Protein AF-A0A510G749-F1 (afdb_monomer_lite)

Radius of gyration: 30.91 Å; chains: 1; bounding box: 63×23×83 Å

Sequence (105 aa):
MMAKFDRAKEPPKHTKDEIVLSAYNTIEQFNWSEAEYDNYIKAMLAAQTEELNQKSKYNEGKTDRKVEGIKIGKTRKNMLADNEPIEKIIKYAKLSKEEIEKLKE

pLDDT: mean 82.27, std 11.5, range [37.75, 95.0]

Foldseek 3Di:
DDDPPPPPLDDPPPDPDPVVVVVSVVVNQVPDDPVRVVVVVVVVVVVVVVVVVVVVVVVVVVVVVVVVVVVLLVVLLVCVVVVPDPVVSCVPSVDDPVVNVVSVD

Structure (mmCIF, N/CA/C/O backbone):
data_AF-A0A510G749-F1
#
_entry.id   AF-A0A510G749-F1
#
loop_
_atom_site.group_PDB
_atom_site.id
_atom_site.type_symbol
_atom_site.label_atom_id
_atom_site.label_alt_id
_atom_site.label_comp_id
_atom_site.label_asym_id
_atom_site.label_entity_id
_atom_site.label_seq_id
_atom_site.pdbx_PDB_ins_code
_atom_site.Cartn_x
_atom_site.Cartn_y
_atom_site.Cartn_z
_atom_site.occupancy
_atom_site.B_iso_or_equiv
_atom_site.auth_seq_id
_atom_site.auth_comp_id
_atom_site.auth_asym_id
_atom_site.auth_atom_id
_atom_site.pdbx_PDB_model_num
ATOM 1 N N . MET A 1 1 ? 29.358 -6.433 -47.489 1.00 37.75 1 MET A N 1
ATOM 2 C CA . MET A 1 1 ? 29.147 -5.292 -46.572 1.00 37.75 1 MET A CA 1
ATOM 3 C C . MET A 1 1 ? 27.821 -5.551 -45.870 1.00 37.75 1 MET A C 1
ATOM 5 O O . MET A 1 1 ? 26.805 -5.553 -46.549 1.00 37.75 1 MET A O 1
ATOM 9 N N . MET A 1 2 ? 27.826 -5.952 -44.592 1.00 40.59 2 MET A N 1
ATOM 10 C CA . MET A 1 2 ? 26.578 -6.285 -43.890 1.00 40.59 2 MET A CA 1
ATOM 11 C C . MET A 1 2 ? 25.730 -5.025 -43.715 1.00 40.59 2 MET A C 1
ATOM 13 O O . MET A 1 2 ? 26.245 -3.985 -43.302 1.00 40.59 2 MET A O 1
ATOM 17 N N . ALA A 1 3 ? 24.448 -5.130 -44.068 1.00 43.78 3 ALA A N 1
ATOM 18 C CA . ALA A 1 3 ? 23.464 -4.087 -43.846 1.00 43.78 3 ALA A CA 1
ATOM 19 C C . ALA A 1 3 ? 23.474 -3.693 -42.365 1.00 43.78 3 ALA A C 1
ATOM 21 O O . ALA A 1 3 ? 23.457 -4.553 -41.481 1.00 43.78 3 ALA A O 1
ATOM 22 N N . LYS A 1 4 ? 23.524 -2.387 -42.101 1.00 43.66 4 LYS A N 1
ATOM 23 C CA . LYS A 1 4 ? 23.261 -1.845 -40.773 1.00 43.66 4 LYS A CA 1
ATOM 24 C C . LYS A 1 4 ? 21.803 -2.181 -40.473 1.00 43.66 4 LYS A C 1
ATOM 26 O O . LYS A 1 4 ? 20.911 -1.520 -40.991 1.00 43.66 4 LYS A O 1
ATOM 31 N N . PHE A 1 5 ? 21.558 -3.250 -39.722 1.00 48.62 5 PHE A N 1
ATOM 32 C CA . PHE A 1 5 ? 20.262 -3.432 -39.091 1.00 48.62 5 PHE A CA 1
ATOM 33 C C . PHE A 1 5 ? 20.115 -2.255 -38.131 1.00 48.62 5 PHE A C 1
ATOM 35 O O . PHE A 1 5 ? 20.772 -2.223 -37.088 1.00 48.62 5 PHE A O 1
ATOM 42 N N . ASP A 1 6 ? 19.322 -1.256 -38.519 1.00 55.38 6 ASP A N 1
ATOM 43 C CA . ASP A 1 6 ? 18.773 -0.307 -37.561 1.00 55.38 6 ASP A CA 1
ATOM 44 C C . ASP A 1 6 ? 18.138 -1.154 -36.461 1.00 55.38 6 ASP A C 1
ATOM 46 O O . ASP A 1 6 ? 17.196 -1.910 -36.711 1.00 55.38 6 ASP A O 1
ATOM 50 N N . ARG A 1 7 ? 18.722 -1.122 -35.258 1.00 58.59 7 ARG A N 1
ATOM 51 C CA . ARG A 1 7 ? 18.140 -1.808 -34.107 1.00 58.59 7 ARG A CA 1
ATOM 52 C C . ARG A 1 7 ? 16.789 -1.147 -33.898 1.00 58.59 7 ARG A C 1
ATOM 54 O O . ARG A 1 7 ? 16.746 0.012 -33.488 1.00 58.59 7 ARG A O 1
ATOM 61 N N . ALA A 1 8 ? 15.711 -1.842 -34.252 1.00 59.47 8 ALA A N 1
ATOM 62 C CA . ALA A 1 8 ? 14.365 -1.364 -34.002 1.00 59.47 8 ALA A CA 1
ATOM 63 C C . ALA A 1 8 ? 14.268 -1.056 -32.504 1.00 59.47 8 ALA A C 1
ATOM 65 O O . ALA A 1 8 ? 14.346 -1.964 -31.680 1.00 59.47 8 ALA A O 1
ATOM 66 N N . LYS A 1 9 ? 14.201 0.236 -32.164 1.00 67.94 9 LYS A N 1
ATOM 67 C CA . LYS A 1 9 ? 14.141 0.703 -30.773 1.00 67.94 9 LYS A CA 1
ATOM 68 C C . LYS A 1 9 ? 12.787 0.411 -30.136 1.00 67.94 9 LYS A C 1
ATOM 70 O O . LYS A 1 9 ? 12.684 0.396 -28.921 1.00 67.94 9 LYS A O 1
ATOM 75 N N . GLU A 1 10 ? 11.778 0.157 -30.964 1.00 73.75 10 GLU A N 1
ATOM 76 C CA . GLU A 1 10 ? 10.409 -0.092 -30.544 1.00 73.75 10 GLU A CA 1
ATOM 77 C C . GLU A 1 10 ? 9.868 -1.364 -31.212 1.00 73.75 10 GLU A C 1
ATOM 79 O O . GLU A 1 10 ? 10.212 -1.652 -32.370 1.00 73.75 10 GLU A O 1
ATOM 84 N N . PRO A 1 11 ? 9.009 -2.126 -30.514 1.00 82.31 11 PRO A N 1
ATOM 85 C CA . PRO A 1 11 ? 8.291 -3.236 -31.118 1.00 82.31 11 PRO A CA 1
ATOM 86 C C . PRO A 1 11 ? 7.325 -2.738 -32.212 1.00 82.31 11 PRO A C 1
ATOM 88 O O . PRO A 1 11 ? 6.784 -1.634 -32.117 1.00 82.31 11 PRO A O 1
ATOM 91 N N . PRO A 1 12 ? 7.033 -3.546 -33.251 1.00 86.88 12 PRO A N 1
ATOM 92 C CA . PRO A 1 12 ? 6.005 -3.212 -34.235 1.00 86.88 12 PRO A CA 1
ATOM 93 C C . PRO A 1 12 ? 4.655 -2.907 -33.569 1.00 86.88 12 PRO A C 1
ATOM 95 O O . PRO A 1 12 ? 4.237 -3.630 -32.666 1.00 86.88 12 PRO A O 1
ATOM 98 N N . LYS A 1 13 ? 3.933 -1.892 -34.064 1.00 82.06 13 LYS A N 1
ATOM 99 C CA . LYS A 1 13 ? 2.716 -1.311 -33.447 1.00 82.06 13 LYS A CA 1
ATOM 100 C C . LYS A 1 13 ? 1.592 -2.293 -33.086 1.00 82.06 13 LYS A C 1
ATOM 102 O O . LYS A 1 13 ? 0.727 -1.962 -32.283 1.00 82.06 13 LYS A O 1
ATOM 107 N N . HIS A 1 14 ? 1.562 -3.471 -33.704 1.00 86.69 14 HIS A N 1
ATOM 108 C CA . HIS A 1 14 ? 0.526 -4.485 -33.485 1.00 86.69 14 HIS A CA 1
ATOM 109 C C . HIS A 1 14 ? 1.054 -5.751 -32.800 1.00 86.69 14 HIS A C 1
ATOM 111 O O . HIS A 1 14 ? 0.347 -6.757 -32.745 1.00 86.69 14 HIS A O 1
ATOM 117 N N . THR A 1 15 ? 2.278 -5.709 -32.273 1.00 84.69 15 THR A N 1
ATOM 118 C CA . THR A 1 15 ? 2.852 -6.802 -31.488 1.00 84.69 15 THR A CA 1
ATOM 119 C C . THR A 1 15 ? 2.094 -6.915 -30.175 1.00 84.69 15 THR A C 1
ATOM 121 O O . THR A 1 15 ? 2.079 -5.982 -29.378 1.00 84.69 15 THR A O 1
ATOM 124 N N . LYS A 1 16 ? 1.444 -8.058 -29.970 1.00 88.38 16 LYS A N 1
ATOM 125 C CA . LYS A 1 16 ? 0.734 -8.391 -28.727 1.00 88.38 16 LYS A CA 1
ATOM 126 C C . LYS A 1 16 ? 1.375 -9.553 -27.976 1.00 88.38 16 LYS A C 1
ATOM 128 O O . LYS A 1 16 ? 0.932 -9.879 -26.885 1.00 88.38 16 LYS A O 1
ATOM 133 N N . ASP A 1 17 ? 2.366 -10.197 -28.587 1.00 92.38 17 ASP A N 1
ATOM 134 C CA . ASP A 1 17 ? 3.055 -11.333 -27.993 1.00 92.38 17 ASP A CA 1
ATOM 135 C C . ASP A 1 17 ? 3.882 -10.861 -26.790 1.00 92.38 17 ASP A C 1
ATOM 137 O O . ASP A 1 17 ? 4.786 -10.034 -26.927 1.00 92.38 17 ASP A O 1
ATOM 141 N N . GLU A 1 18 ? 3.536 -11.364 -25.606 1.00 91.69 18 GLU A N 1
ATOM 142 C CA . GLU A 1 18 ? 4.144 -10.965 -24.335 1.00 91.69 18 GLU A CA 1
ATOM 143 C C . GLU A 1 18 ? 5.633 -11.318 -24.261 1.00 91.69 18 GLU A C 1
ATOM 145 O O . GLU A 1 18 ? 6.419 -10.551 -23.704 1.00 91.69 18 GLU A O 1
ATOM 150 N N . ILE A 1 19 ? 6.043 -12.440 -24.863 1.00 90.75 19 ILE A N 1
ATOM 151 C CA . ILE A 1 19 ? 7.446 -12.869 -24.892 1.00 90.75 19 ILE A CA 1
ATOM 152 C C . ILE A 1 19 ? 8.243 -11.893 -25.752 1.00 90.75 19 ILE A C 1
ATOM 154 O O . ILE A 1 19 ? 9.320 -11.442 -25.355 1.00 90.75 19 ILE A O 1
ATOM 158 N N . VAL A 1 20 ? 7.692 -11.521 -26.911 1.00 87.31 20 VAL A N 1
ATOM 159 C CA . VAL A 1 20 ? 8.315 -10.536 -27.799 1.00 87.31 20 VAL A CA 1
ATOM 160 C C . VAL A 1 20 ? 8.425 -9.183 -27.096 1.00 87.31 20 VAL A C 1
ATOM 162 O O . VAL A 1 20 ? 9.509 -8.606 -27.076 1.00 87.31 20 VAL A O 1
ATOM 165 N N . LEU A 1 21 ? 7.358 -8.692 -26.460 1.00 89.19 21 LEU A N 1
ATOM 166 C CA . LEU A 1 21 ? 7.384 -7.420 -25.726 1.00 89.19 21 LEU A CA 1
ATOM 167 C C . LEU A 1 21 ? 8.392 -7.434 -24.567 1.00 89.19 21 LEU A C 1
ATOM 169 O O . LEU A 1 21 ? 9.145 -6.476 -24.397 1.00 89.19 21 LEU A O 1
ATOM 173 N N . SER A 1 22 ? 8.470 -8.535 -23.816 1.00 87.81 22 SER A N 1
ATOM 174 C CA . SER A 1 22 ? 9.473 -8.703 -22.762 1.00 87.81 22 SER A CA 1
ATOM 175 C C . SER A 1 22 ? 10.895 -8.621 -23.314 1.00 87.81 22 SER A C 1
ATOM 177 O O . SER A 1 22 ? 11.748 -7.986 -22.698 1.00 87.81 22 SER A O 1
ATOM 179 N N . ALA A 1 23 ? 11.164 -9.232 -24.471 1.00 87.56 23 ALA A N 1
ATOM 180 C CA . ALA A 1 23 ? 12.483 -9.180 -25.095 1.00 87.56 23 ALA A CA 1
ATOM 181 C C . ALA A 1 23 ? 12.874 -7.746 -25.497 1.00 87.56 23 ALA A C 1
ATOM 183 O O . ALA A 1 23 ? 14.015 -7.342 -25.269 1.00 87.56 23 ALA A O 1
ATOM 184 N N . TYR A 1 24 ? 11.932 -6.955 -26.026 1.00 86.69 24 TYR A N 1
ATOM 185 C CA . TYR A 1 24 ? 12.157 -5.530 -26.302 1.00 86.69 24 TYR A CA 1
ATOM 186 C C . TYR A 1 24 ? 12.472 -4.742 -25.026 1.00 86.69 24 TYR A C 1
ATOM 188 O O . TYR A 1 24 ? 13.461 -4.014 -25.012 1.00 86.69 24 TYR A O 1
ATOM 196 N N . ASN A 1 25 ? 11.717 -4.952 -23.944 1.00 85.25 25 ASN A N 1
ATOM 197 C CA . ASN A 1 25 ? 11.967 -4.284 -22.662 1.00 85.25 25 ASN A CA 1
ATOM 198 C C . ASN A 1 25 ? 13.359 -4.616 -22.102 1.00 85.25 25 ASN A C 1
ATOM 200 O O . ASN A 1 25 ? 14.056 -3.737 -21.604 1.00 85.25 25 ASN A O 1
ATOM 204 N N . THR A 1 26 ? 13.799 -5.875 -22.195 1.00 86.00 26 THR A N 1
ATOM 205 C CA . THR A 1 26 ? 15.145 -6.269 -21.748 1.00 86.00 26 THR A CA 1
ATOM 206 C C . THR A 1 26 ? 16.239 -5.604 -22.583 1.00 86.00 26 THR A C 1
ATOM 208 O O . THR A 1 26 ? 17.236 -5.136 -22.034 1.00 86.00 26 THR A O 1
ATOM 211 N N . ILE A 1 27 ? 16.063 -5.534 -23.906 1.00 86.06 27 ILE A N 1
ATOM 212 C CA . ILE A 1 27 ? 17.013 -4.850 -24.794 1.00 86.06 27 ILE A CA 1
ATOM 213 C C . ILE A 1 27 ? 17.048 -3.349 -24.492 1.00 86.06 27 ILE A C 1
ATOM 215 O O . ILE A 1 27 ? 18.122 -2.752 -24.490 1.00 86.06 27 ILE A O 1
ATOM 219 N N . GLU A 1 28 ? 15.894 -2.739 -24.237 1.00 83.94 28 GLU A N 1
ATOM 220 C CA . GLU A 1 28 ? 15.783 -1.331 -23.864 1.00 83.94 28 GLU A CA 1
ATOM 221 C C . GLU A 1 28 ? 16.532 -1.041 -22.561 1.00 83.94 28 GLU A C 1
ATOM 223 O O . GLU A 1 28 ? 17.387 -0.158 -22.544 1.00 83.94 28 GLU A O 1
ATOM 228 N N . GLN A 1 29 ? 16.304 -1.847 -21.520 1.00 83.00 29 GLN A N 1
ATOM 229 C CA . GLN A 1 29 ? 17.008 -1.738 -20.238 1.00 83.00 29 GLN A CA 1
ATOM 230 C C . GLN A 1 29 ? 18.525 -1.862 -20.387 1.00 83.00 29 GLN A C 1
ATOM 232 O O . GLN A 1 29 ? 19.272 -1.138 -19.736 1.00 83.00 29 GLN A O 1
ATOM 237 N N . PHE A 1 30 ? 18.998 -2.745 -21.271 1.00 84.12 30 PHE A N 1
ATOM 238 C CA . PHE A 1 30 ? 20.429 -2.896 -21.541 1.00 84.12 30 PHE A CA 1
ATOM 239 C C . PHE A 1 30 ? 21.049 -1.662 -22.219 1.00 84.12 30 PHE A C 1
ATOM 241 O O . PHE A 1 30 ? 22.258 -1.457 -22.147 1.00 84.12 30 PHE A O 1
ATOM 248 N N . ASN A 1 31 ? 20.237 -0.843 -22.893 1.00 85.44 31 ASN A N 1
ATOM 249 C CA . ASN A 1 31 ? 20.693 0.380 -23.549 1.00 85.44 31 ASN A CA 1
ATOM 250 C C . ASN A 1 31 ? 20.619 1.618 -22.641 1.00 85.44 31 ASN A C 1
ATOM 252 O O . ASN A 1 31 ? 21.032 2.691 -23.083 1.00 85.44 31 ASN A O 1
ATOM 256 N N . TRP A 1 32 ? 20.096 1.500 -21.418 1.00 85.94 32 TRP A N 1
ATOM 257 C CA . TRP A 1 32 ? 20.046 2.615 -20.478 1.00 85.94 32 TRP A CA 1
ATOM 258 C C . TRP A 1 32 ? 21.443 3.022 -20.020 1.00 85.94 32 TRP A C 1
ATOM 260 O O . TRP A 1 32 ? 22.320 2.197 -19.760 1.00 85.94 32 TRP A O 1
ATOM 270 N N . SER A 1 33 ? 21.630 4.328 -19.875 1.00 89.50 33 SER A N 1
ATOM 271 C CA . SER A 1 33 ? 22.733 4.869 -19.095 1.00 89.50 33 SER A CA 1
ATOM 272 C C . SER A 1 33 ? 22.552 4.549 -17.608 1.00 89.50 33 SER A C 1
ATOM 274 O O . SER A 1 33 ? 21.441 4.324 -17.126 1.00 89.50 33 SER A O 1
ATOM 276 N N . GLU A 1 34 ? 23.649 4.590 -16.854 1.00 90.00 34 GLU A N 1
ATOM 277 C CA . GLU A 1 34 ? 23.626 4.411 -15.396 1.00 90.00 34 GLU A CA 1
ATOM 278 C C . GLU A 1 34 ? 22.640 5.379 -14.719 1.00 90.00 34 GLU A C 1
ATOM 280 O O . GLU A 1 34 ? 21.864 4.980 -13.858 1.00 90.00 34 GLU A O 1
ATOM 285 N N . ALA A 1 35 ? 22.576 6.628 -15.191 1.00 92.56 35 ALA A N 1
ATOM 286 C CA . ALA A 1 35 ? 21.643 7.627 -14.677 1.00 92.56 35 ALA A CA 1
ATOM 287 C C . ALA A 1 35 ? 20.168 7.288 -14.971 1.00 92.56 35 ALA A C 1
ATOM 289 O O . ALA A 1 35 ? 19.301 7.527 -14.129 1.00 92.56 35 ALA A O 1
ATOM 290 N N . GLU A 1 36 ? 19.861 6.747 -16.152 1.00 88.25 36 GLU A N 1
ATOM 291 C CA . GLU A 1 36 ? 18.501 6.320 -16.514 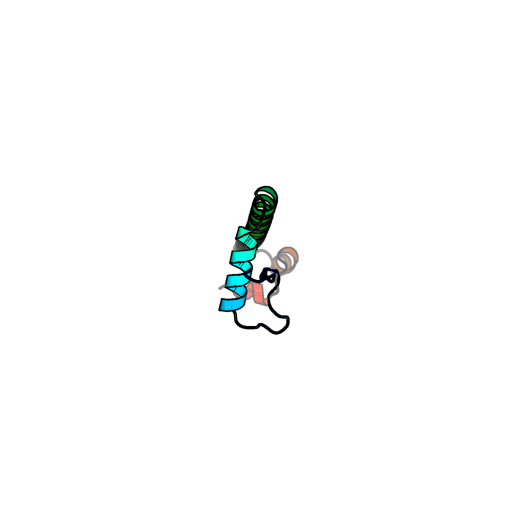1.00 88.25 36 GLU A CA 1
ATOM 292 C C . GLU A 1 36 ? 18.069 5.103 -15.695 1.00 88.25 36 GLU A C 1
ATOM 294 O O . GLU A 1 36 ? 16.957 5.087 -15.160 1.00 88.25 36 GLU A O 1
ATOM 299 N N . TYR A 1 37 ? 18.969 4.134 -15.519 1.00 90.25 37 TYR A N 1
ATOM 300 C CA . TYR A 1 37 ? 18.734 2.976 -14.663 1.00 90.25 37 TYR A CA 1
ATOM 301 C C . TYR A 1 37 ? 18.505 3.392 -13.202 1.00 90.25 37 TYR A C 1
ATOM 303 O O . TYR A 1 37 ? 17.511 2.994 -12.595 1.00 90.25 37 TYR A O 1
ATOM 311 N N . ASP A 1 38 ? 19.347 4.269 -12.654 1.00 93.62 38 ASP A N 1
ATOM 312 C CA . ASP A 1 38 ? 19.186 4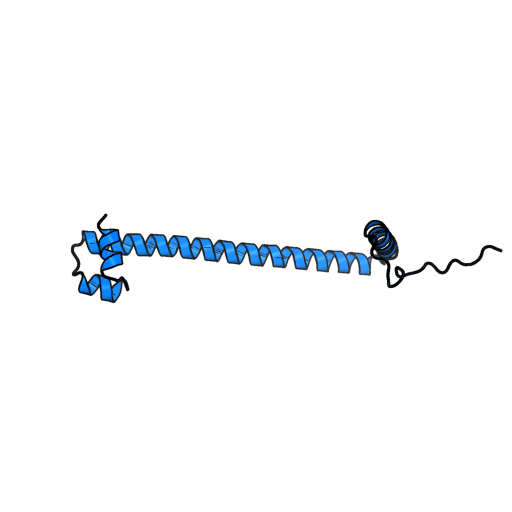.795 -11.296 1.00 93.62 38 ASP A CA 1
ATOM 313 C C . ASP A 1 38 ? 17.852 5.520 -11.104 1.00 93.62 38 ASP A C 1
ATOM 3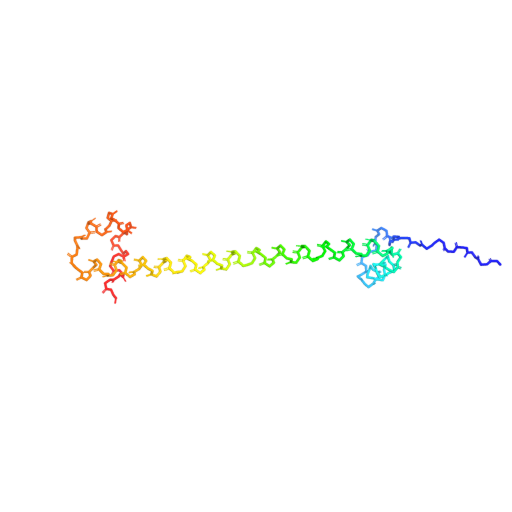15 O O . ASP A 1 38 ? 17.191 5.366 -10.073 1.00 93.62 38 ASP A O 1
ATOM 319 N N . ASN A 1 39 ? 17.433 6.316 -12.089 1.00 93.94 39 ASN A N 1
ATOM 320 C CA . ASN A 1 39 ? 16.147 7.004 -12.049 1.00 93.94 39 ASN A CA 1
ATOM 321 C C . ASN A 1 39 ? 14.975 6.017 -12.077 1.00 93.94 39 ASN A C 1
ATOM 323 O O . ASN A 1 39 ? 14.022 6.191 -11.314 1.00 93.94 39 ASN A O 1
ATOM 327 N N . TYR A 1 40 ? 15.057 4.964 -12.894 1.00 91.44 40 TYR A N 1
ATOM 328 C CA . TYR A 1 40 ? 14.063 3.893 -12.915 1.00 91.44 40 TYR A CA 1
ATOM 329 C C . TYR A 1 40 ? 13.958 3.190 -11.556 1.00 91.44 40 TYR A C 1
ATOM 331 O O . TYR A 1 40 ? 12.859 3.047 -11.018 1.00 91.44 40 TYR A O 1
ATOM 339 N N . ILE A 1 41 ? 15.092 2.820 -10.953 1.00 93.19 41 ILE A N 1
ATOM 340 C CA . ILE A 1 41 ? 15.118 2.174 -9.635 1.00 93.19 41 ILE A CA 1
ATOM 341 C C . ILE A 1 41 ? 14.548 3.100 -8.557 1.00 93.19 41 ILE A C 1
ATOM 343 O O . ILE A 1 41 ? 13.721 2.668 -7.753 1.00 93.19 41 ILE A O 1
ATOM 347 N N . LYS A 1 42 ? 14.912 4.388 -8.557 1.00 95.00 42 LYS A N 1
ATOM 348 C CA . LYS A 1 42 ? 14.344 5.381 -7.629 1.00 95.00 42 LYS A CA 1
ATOM 349 C C . LYS A 1 42 ? 12.829 5.498 -7.775 1.00 95.00 42 LYS A C 1
ATOM 351 O O . LYS A 1 42 ? 12.126 5.502 -6.766 1.00 95.00 42 LYS A O 1
ATOM 356 N N . ALA A 1 43 ? 12.321 5.565 -9.005 1.00 93.44 43 ALA A N 1
ATOM 357 C CA . ALA A 1 43 ? 10.887 5.634 -9.268 1.00 93.44 43 ALA A CA 1
ATOM 358 C C . ALA A 1 43 ? 10.160 4.361 -8.803 1.00 93.44 43 ALA A C 1
ATOM 360 O O . ALA A 1 43 ? 9.122 4.450 -8.146 1.00 93.44 43 ALA A O 1
ATOM 361 N N . MET A 1 44 ? 10.732 3.184 -9.073 1.00 93.06 44 MET A N 1
ATOM 362 C CA . MET A 1 44 ? 10.193 1.904 -8.613 1.00 93.06 44 MET A CA 1
ATOM 363 C C . MET A 1 44 ? 10.129 1.836 -7.082 1.00 93.06 44 MET A C 1
ATOM 365 O O . MET A 1 44 ? 9.092 1.476 -6.525 1.00 93.06 44 MET A O 1
ATOM 369 N N . LEU A 1 45 ? 11.213 2.207 -6.395 1.00 94.12 45 LEU A N 1
ATOM 370 C CA . LEU A 1 45 ? 11.269 2.214 -4.932 1.00 94.12 45 LEU A CA 1
ATOM 371 C C . LEU A 1 45 ? 10.277 3.213 -4.329 1.00 94.12 45 LEU A C 1
ATOM 373 O O . LEU A 1 45 ? 9.613 2.894 -3.342 1.00 94.12 45 LEU A O 1
ATOM 377 N N . ALA A 1 46 ? 10.132 4.397 -4.927 1.00 93.81 46 ALA A N 1
ATOM 378 C CA . ALA A 1 46 ? 9.141 5.381 -4.503 1.00 93.81 46 ALA A CA 1
ATOM 379 C C . ALA A 1 46 ? 7.706 4.841 -4.638 1.00 93.81 46 ALA A C 1
ATOM 381 O O . ALA A 1 46 ? 6.922 4.965 -3.699 1.00 93.81 46 ALA A O 1
ATOM 382 N N . ALA A 1 47 ? 7.381 4.184 -5.757 1.00 92.44 47 ALA A N 1
ATOM 383 C CA . ALA A 1 47 ? 6.067 3.579 -5.974 1.00 92.44 47 ALA A CA 1
ATOM 384 C C . ALA A 1 47 ? 5.762 2.467 -4.953 1.00 92.44 47 ALA A C 1
ATOM 386 O O . ALA A 1 47 ? 4.690 2.465 -4.349 1.00 92.44 47 ALA A O 1
ATOM 387 N N . GLN A 1 48 ? 6.721 1.571 -4.698 1.00 92.44 48 GLN A N 1
ATOM 388 C CA . GLN A 1 48 ? 6.571 0.515 -3.687 1.00 92.44 48 GLN A CA 1
ATOM 389 C C . GLN A 1 48 ? 6.419 1.089 -2.273 1.00 92.44 48 GLN A C 1
ATOM 391 O O . GLN A 1 48 ? 5.621 0.600 -1.475 1.00 92.44 48 GLN A O 1
ATOM 396 N N . THR A 1 49 ? 7.164 2.149 -1.957 1.00 93.44 49 THR A N 1
ATOM 397 C CA . THR A 1 49 ? 7.086 2.820 -0.652 1.00 93.44 49 THR A CA 1
ATOM 398 C C . THR A 1 49 ? 5.714 3.459 -0.447 1.00 93.44 49 THR A C 1
ATOM 400 O O . THR A 1 49 ? 5.129 3.336 0.628 1.00 93.44 49 THR A O 1
ATOM 403 N N . GLU A 1 50 ? 5.171 4.108 -1.478 1.00 91.56 50 GLU A N 1
ATOM 404 C CA . GLU A 1 50 ? 3.833 4.696 -1.437 1.00 91.56 50 GLU A CA 1
ATOM 405 C C . GLU A 1 50 ? 2.749 3.621 -1.252 1.00 91.56 50 GLU A C 1
ATOM 407 O O . GLU A 1 50 ? 1.875 3.776 -0.398 1.00 91.56 50 GLU A O 1
ATOM 412 N N . GLU A 1 51 ? 2.843 2.490 -1.959 1.00 90.44 51 GLU A N 1
ATOM 413 C CA . GLU A 1 51 ? 1.923 1.358 -1.783 1.00 90.44 51 GLU A CA 1
ATOM 414 C C . GLU A 1 51 ? 1.951 0.818 -0.343 1.00 90.44 51 GLU A C 1
ATOM 416 O O . GLU A 1 51 ? 0.904 0.622 0.288 1.00 90.44 51 GLU A O 1
ATOM 421 N N . LEU A 1 52 ? 3.150 0.623 0.217 1.00 89.62 52 LEU A N 1
ATOM 422 C CA . LEU A 1 52 ? 3.318 0.168 1.598 1.00 89.62 52 LEU A CA 1
ATOM 423 C C . LEU A 1 52 ? 2.743 1.172 2.603 1.00 89.62 52 LEU A C 1
ATOM 425 O O . LEU A 1 52 ? 2.040 0.770 3.533 1.00 89.62 52 LEU A O 1
ATOM 429 N N . ASN A 1 53 ? 2.976 2.469 2.397 1.00 91.19 53 ASN A N 1
ATOM 430 C CA . ASN A 1 53 ? 2.435 3.527 3.249 1.00 91.19 53 ASN A CA 1
ATOM 431 C C . ASN A 1 53 ? 0.904 3.562 3.216 1.00 91.19 53 ASN A C 1
ATOM 433 O O . ASN A 1 53 ? 0.266 3.664 4.266 1.00 91.19 53 ASN A O 1
ATOM 437 N N . GLN A 1 54 ? 0.297 3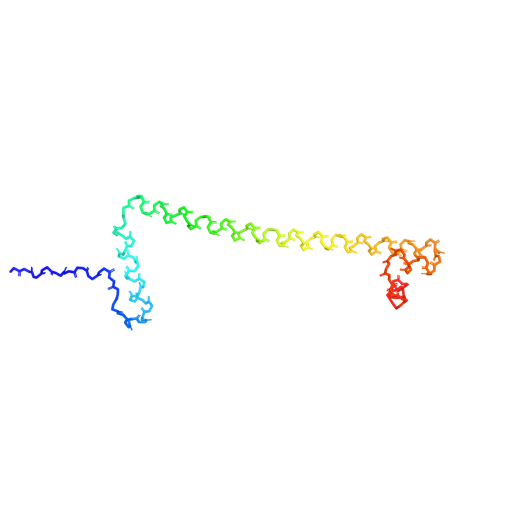.449 2.034 1.00 88.56 54 GLN A N 1
ATOM 438 C CA . GLN A 1 54 ? -1.159 3.389 1.894 1.00 88.56 54 GLN A CA 1
ATOM 439 C C . GLN A 1 54 ? -1.735 2.166 2.611 1.00 88.56 54 GLN A C 1
ATOM 441 O O . GLN A 1 54 ? -2.711 2.279 3.360 1.00 88.56 54 GLN A O 1
ATOM 446 N N . LYS A 1 55 ? -1.095 1.005 2.447 1.00 90.44 55 LYS A N 1
ATOM 447 C CA . LYS A 1 55 ? -1.495 -0.233 3.120 1.00 90.44 55 LYS A CA 1
ATOM 448 C C . LYS A 1 55 ? -1.366 -0.129 4.641 1.00 90.44 55 LYS A C 1
ATOM 450 O O . LYS A 1 55 ? -2.268 -0.587 5.344 1.00 90.44 55 LYS A O 1
ATOM 455 N N . SER A 1 56 ? -0.297 0.490 5.153 1.00 87.44 56 SER A N 1
ATOM 456 C CA . SER A 1 56 ? -0.121 0.725 6.596 1.00 87.44 56 SER A CA 1
ATOM 457 C C . SER A 1 56 ? -1.229 1.616 7.145 1.00 87.44 56 SER A C 1
ATOM 459 O O . SER A 1 56 ? -1.947 1.197 8.048 1.00 87.44 56 SER A O 1
ATOM 461 N N . LYS A 1 57 ? -1.465 2.781 6.526 1.00 88.94 57 LYS A N 1
ATOM 462 C CA . LYS A 1 57 ? -2.513 3.729 6.944 1.00 88.94 57 LYS A CA 1
ATOM 463 C C . LYS A 1 57 ? -3.906 3.100 6.951 1.00 88.94 57 LYS A C 1
ATOM 465 O O . LYS A 1 57 ? -4.691 3.331 7.868 1.00 88.94 57 LYS A O 1
ATOM 470 N N . TYR A 1 58 ? -4.225 2.286 5.943 1.00 89.50 58 TYR A N 1
ATOM 471 C CA . TYR A 1 58 ? -5.494 1.560 5.902 1.00 89.50 58 TYR A CA 1
ATOM 472 C C . TYR A 1 58 ? -5.624 0.564 7.063 1.00 89.50 58 TYR A C 1
ATOM 474 O O . TYR A 1 58 ? -6.673 0.488 7.709 1.00 89.50 58 TYR A O 1
ATOM 482 N N . ASN A 1 59 ? -4.561 -0.194 7.340 1.00 86.50 59 ASN A N 1
ATOM 483 C CA . ASN A 1 59 ? -4.552 -1.163 8.430 1.00 86.50 59 ASN A CA 1
ATOM 484 C C . ASN A 1 59 ? -4.644 -0.482 9.799 1.00 86.50 59 ASN A C 1
ATOM 486 O O . ASN A 1 59 ? -5.456 -0.918 10.611 1.00 86.50 59 ASN A O 1
ATOM 490 N N . GLU A 1 60 ? -3.893 0.598 10.017 1.00 85.81 60 GLU A N 1
ATOM 491 C CA . GLU A 1 60 ? -3.955 1.434 11.222 1.00 85.81 60 GLU A CA 1
ATOM 492 C C . GLU A 1 60 ? -5.373 1.973 11.444 1.00 85.81 60 GLU A C 1
ATOM 494 O O . GLU A 1 60 ? -5.976 1.734 12.490 1.00 85.81 60 GLU A O 1
ATOM 499 N N . GLY A 1 61 ? -5.989 2.570 10.419 1.00 84.19 61 GLY A N 1
ATOM 500 C CA . GLY A 1 61 ? -7.370 3.050 10.515 1.00 84.19 61 GLY A CA 1
ATOM 501 C C . GLY A 1 61 ? -8.386 1.933 10.798 1.00 84.19 61 GLY A C 1
ATOM 502 O O . GLY A 1 61 ? -9.369 2.135 11.517 1.00 84.19 61 GLY A O 1
ATOM 503 N N . LYS A 1 62 ? -8.158 0.720 10.276 1.00 87.62 62 LYS A N 1
ATOM 504 C CA . LYS A 1 62 ? -8.995 -0.455 10.565 1.00 87.62 62 LYS A CA 1
ATOM 505 C C . LYS A 1 62 ? -8.821 -0.931 12.008 1.00 87.62 62 LYS A C 1
ATOM 507 O O . LYS A 1 62 ? -9.812 -1.309 12.641 1.00 87.62 62 LYS A O 1
ATOM 512 N N . THR A 1 63 ? -7.595 -0.933 12.529 1.00 79.56 63 THR A N 1
ATOM 513 C CA . THR A 1 63 ? -7.324 -1.288 13.926 1.00 79.56 63 THR A CA 1
ATOM 514 C C . THR A 1 63 ? -7.893 -0.254 14.882 1.00 79.56 63 THR A C 1
ATOM 516 O O . THR A 1 63 ? -8.579 -0.648 15.824 1.00 79.56 63 THR A O 1
ATOM 519 N N . ASP A 1 64 ? -7.728 1.035 14.598 1.00 81.00 64 ASP A N 1
ATOM 520 C CA . ASP A 1 64 ? -8.245 2.121 15.431 1.00 81.00 64 ASP A CA 1
ATOM 521 C C . ASP A 1 64 ? -9.765 2.065 15.511 1.00 81.00 64 ASP A C 1
ATOM 523 O O . ASP A 1 64 ? -10.324 2.015 16.607 1.00 81.00 64 ASP A O 1
ATOM 527 N N . ARG A 1 65 ? -10.448 1.905 14.370 1.00 76.25 65 ARG A N 1
ATOM 528 C CA . ARG A 1 65 ? -11.907 1.723 14.345 1.00 76.25 65 ARG A CA 1
ATOM 529 C C . ARG A 1 65 ? -12.354 0.509 15.162 1.00 76.25 65 ARG A C 1
ATOM 531 O O . ARG A 1 65 ? -13.385 0.557 15.832 1.00 76.25 65 ARG A O 1
ATOM 538 N N . LYS A 1 66 ? -11.602 -0.596 15.119 1.00 81.69 66 LYS A N 1
ATOM 539 C CA . LYS A 1 66 ? -11.911 -1.797 15.909 1.00 81.69 66 LYS A CA 1
ATOM 540 C C . LYS A 1 66 ? -11.720 -1.539 17.405 1.00 81.69 66 LYS A C 1
ATOM 542 O O . LYS A 1 66 ? -12.569 -1.941 18.198 1.00 81.69 66 LYS A O 1
ATOM 547 N N . VAL A 1 67 ? -10.638 -0.868 17.793 1.00 80.19 67 VAL A N 1
ATOM 548 C CA . VAL A 1 67 ? -10.349 -0.513 19.189 1.00 80.19 67 VAL A CA 1
ATOM 549 C C . VAL A 1 67 ? -11.401 0.454 19.729 1.00 80.19 67 VAL A C 1
ATOM 551 O O . VAL A 1 67 ? -11.937 0.217 20.812 1.00 80.19 67 VAL A O 1
ATOM 554 N N . GLU A 1 68 ? -11.746 1.499 18.978 1.00 76.44 68 GLU A N 1
ATOM 555 C CA . GLU A 1 68 ? -12.822 2.428 19.328 1.00 76.44 68 GLU A CA 1
ATOM 556 C C . GLU A 1 68 ? -14.164 1.710 19.454 1.00 76.44 68 GLU A C 1
ATOM 558 O O . GLU A 1 68 ? -14.846 1.875 20.463 1.00 76.44 68 GLU A O 1
ATOM 563 N N . GLY A 1 69 ? -14.510 0.838 18.502 1.00 75.50 69 GLY A N 1
ATOM 564 C CA . GLY A 1 69 ? -15.727 0.029 18.567 1.00 75.50 69 GLY A CA 1
ATOM 565 C C . GLY A 1 69 ? -15.801 -0.835 19.831 1.00 75.50 69 GLY A C 1
ATOM 566 O O . GLY A 1 69 ? -16.837 -0.874 20.494 1.00 75.50 69 GLY A O 1
ATOM 567 N N . ILE A 1 70 ? -14.690 -1.471 20.223 1.00 78.25 70 ILE A N 1
ATOM 568 C CA . ILE A 1 70 ? -14.605 -2.257 21.466 1.00 78.25 70 ILE A CA 1
ATOM 569 C C . ILE A 1 70 ? -14.754 -1.358 22.702 1.00 78.25 70 ILE A C 1
ATOM 571 O O . ILE A 1 70 ? -15.475 -1.726 23.632 1.00 78.25 70 ILE A O 1
ATOM 575 N N . LYS A 1 71 ? -14.095 -0.191 22.736 1.00 78.19 71 LYS A N 1
ATOM 576 C CA . LYS A 1 71 ? -14.202 0.765 23.853 1.00 78.19 71 LYS A CA 1
ATOM 577 C C . LYS A 1 71 ? -15.637 1.264 24.010 1.00 78.19 71 LYS A C 1
ATOM 579 O O . LYS A 1 71 ? -16.188 1.165 25.101 1.00 78.19 71 LYS A O 1
ATOM 584 N N . ILE A 1 72 ? -16.258 1.708 22.919 1.00 79.56 72 ILE A N 1
ATOM 585 C CA . ILE A 1 72 ? -17.650 2.170 22.891 1.00 79.56 72 ILE A CA 1
ATOM 586 C C . ILE A 1 72 ? -18.594 1.054 23.356 1.00 79.56 72 ILE A C 1
ATOM 588 O O . ILE A 1 72 ? -19.475 1.297 24.181 1.00 79.56 72 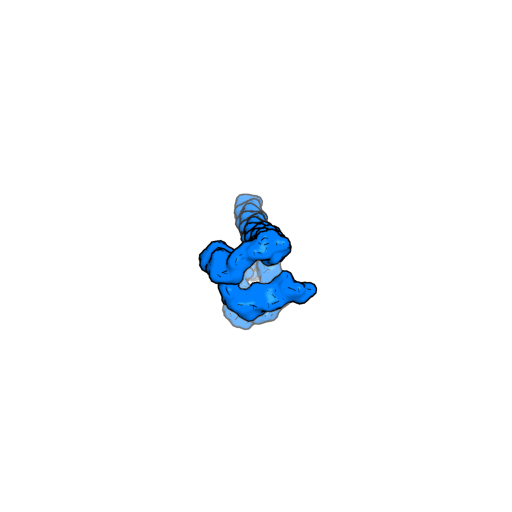ILE A O 1
ATOM 592 N N . GLY A 1 73 ? -18.389 -0.181 22.885 1.00 77.94 73 GLY A N 1
ATOM 593 C CA . GLY A 1 73 ? -19.159 -1.345 23.327 1.00 77.94 73 GLY A CA 1
ATOM 594 C C . GLY A 1 73 ? -19.047 -1.599 24.833 1.00 77.94 73 GLY A C 1
ATOM 595 O O . GLY A 1 73 ? -20.065 -1.791 25.495 1.00 77.94 73 GLY A O 1
ATOM 596 N N . LYS A 1 74 ? -17.833 -1.534 25.399 1.00 81.25 74 LYS A N 1
ATOM 597 C CA . LYS A 1 74 ? -17.614 -1.671 26.850 1.00 81.25 74 LYS A CA 1
ATOM 598 C C . LYS A 1 74 ? -18.288 -0.553 27.644 1.00 81.25 74 LYS A C 1
ATOM 600 O O . LYS A 1 74 ? -18.976 -0.845 28.613 1.00 81.25 74 LYS A O 1
ATOM 605 N N . THR A 1 75 ? -18.153 0.705 27.220 1.00 82.00 75 THR A N 1
ATOM 606 C CA . THR A 1 75 ? -18.818 1.840 27.880 1.00 82.00 75 THR A CA 1
ATOM 607 C C . THR A 1 75 ? -20.335 1.660 27.903 1.00 82.00 75 THR A C 1
ATOM 609 O O . THR A 1 75 ? -20.953 1.838 28.946 1.00 82.00 75 THR A O 1
ATOM 612 N N . ARG A 1 76 ? -20.934 1.236 26.783 1.00 81.81 76 ARG A N 1
ATOM 613 C CA . ARG A 1 76 ? -22.378 0.969 26.690 1.00 81.81 76 ARG A CA 1
ATOM 614 C C . ARG A 1 76 ? -22.829 -0.146 27.639 1.00 81.81 76 ARG A C 1
ATOM 616 O O . ARG A 1 76 ? -23.844 0.016 28.310 1.00 81.81 76 ARG A O 1
ATOM 623 N N . LYS A 1 77 ? -22.065 -1.242 27.733 1.00 83.31 77 LYS A N 1
ATOM 624 C CA . LYS A 1 77 ? -22.338 -2.332 28.688 1.00 83.31 77 LYS A CA 1
ATOM 625 C C . LYS A 1 77 ? -22.234 -1.870 30.142 1.00 83.31 77 LYS A C 1
ATOM 627 O O . LYS A 1 77 ? -23.076 -2.246 30.947 1.00 83.31 77 LYS A O 1
ATOM 632 N N . ASN A 1 78 ? -21.263 -1.018 30.467 1.00 85.00 78 ASN A N 1
ATOM 633 C CA . ASN A 1 78 ? -21.126 -0.475 31.819 1.00 85.00 78 ASN A CA 1
ATOM 634 C C . ASN A 1 78 ? -22.316 0.420 32.194 1.00 85.00 78 ASN A C 1
ATOM 636 O O . ASN A 1 78 ? -22.885 0.235 33.258 1.00 85.00 78 ASN A O 1
ATOM 640 N N . MET A 1 79 ? -22.770 1.302 31.294 1.00 84.44 79 MET A N 1
ATOM 641 C CA . MET A 1 79 ? -23.961 2.130 31.547 1.00 84.44 79 MET A CA 1
ATOM 642 C C . MET A 1 79 ? -25.222 1.286 31.806 1.00 84.44 79 MET A C 1
ATOM 644 O O . MET A 1 79 ? -26.069 1.674 32.605 1.00 84.44 79 MET A O 1
ATOM 648 N N . LEU A 1 80 ? -25.345 0.130 31.143 1.00 84.81 80 LEU A N 1
ATOM 649 C CA . LEU A 1 80 ? -26.415 -0.834 31.411 1.00 84.81 80 LEU A CA 1
ATOM 650 C C . LEU A 1 80 ? -26.263 -1.501 32.784 1.00 84.81 80 LEU A C 1
ATOM 652 O O . LEU A 1 80 ? -27.250 -1.623 33.503 1.00 84.81 80 LEU A O 1
ATOM 656 N N . ALA A 1 81 ? -25.045 -1.907 33.152 1.00 86.12 81 ALA A N 1
ATOM 657 C CA . ALA A 1 81 ? -24.758 -2.507 34.456 1.00 86.12 81 ALA A CA 1
ATOM 658 C C . ALA A 1 81 ? -25.004 -1.527 35.619 1.00 86.12 81 ALA A C 1
ATOM 660 O O . ALA A 1 81 ? -25.497 -1.930 36.671 1.00 86.12 81 ALA A O 1
ATOM 661 N N . ASP A 1 82 ? -24.746 -0.238 35.395 1.00 87.69 82 ASP A N 1
ATOM 662 C CA . ASP A 1 82 ? -24.973 0.845 36.356 1.00 87.69 82 ASP A CA 1
ATOM 663 C C . ASP A 1 82 ? -26.462 1.240 36.482 1.00 87.69 82 ASP A C 1
ATOM 665 O O . ASP A 1 82 ? -26.798 2.168 37.216 1.00 87.69 82 ASP A O 1
ATOM 669 N N . ASN A 1 83 ? -27.371 0.537 35.790 1.00 85.00 83 ASN A N 1
ATOM 670 C CA . ASN A 1 83 ? -28.811 0.822 35.737 1.00 85.00 83 ASN A CA 1
ATOM 671 C C . ASN A 1 83 ? -29.136 2.268 35.317 1.00 85.00 83 ASN A C 1
ATOM 673 O O . ASN A 1 83 ?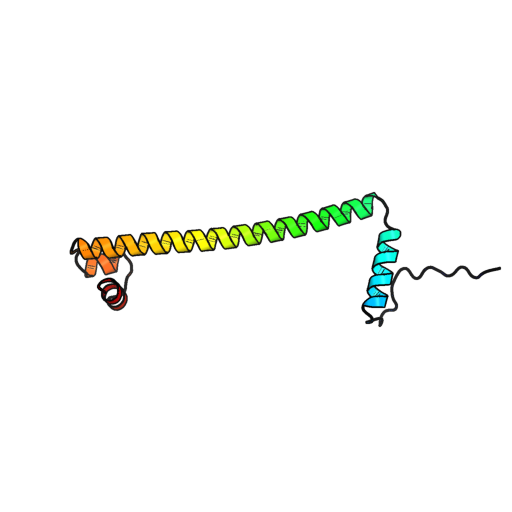 -30.129 2.851 35.761 1.00 85.00 83 ASN A O 1
ATOM 677 N N . GLU A 1 84 ? -28.315 2.857 34.442 1.00 85.88 84 GLU A N 1
ATOM 678 C CA . GLU A 1 84 ? -28.597 4.186 33.904 1.00 85.88 84 GLU A CA 1
ATOM 679 C C . GLU A 1 84 ? -29.922 4.178 33.114 1.00 85.88 84 GLU A C 1
ATOM 681 O O . GLU A 1 84 ? -30.231 3.205 32.414 1.00 85.88 84 GLU A O 1
ATOM 686 N N . PRO A 1 85 ? -30.717 5.265 33.164 1.00 88.25 85 PRO A N 1
ATOM 687 C CA . PRO A 1 85 ? -31.977 5.338 32.437 1.00 88.25 85 PRO A CA 1
ATOM 688 C C . PRO A 1 85 ? -31.782 5.080 30.941 1.00 88.25 85 PRO A C 1
ATOM 690 O O . PRO A 1 85 ? -30.917 5.683 30.301 1.00 88.25 85 PRO A O 1
ATOM 693 N N . ILE A 1 86 ? -32.640 4.242 30.354 1.00 81.12 86 ILE A N 1
ATOM 694 C CA . ILE A 1 86 ? -32.557 3.858 28.933 1.00 81.12 86 ILE A CA 1
ATOM 695 C C . ILE A 1 86 ? -32.545 5.097 28.024 1.00 81.12 86 ILE A C 1
ATOM 697 O O . ILE A 1 86 ? -31.769 5.163 27.078 1.00 81.12 86 ILE A O 1
ATOM 701 N N . GLU A 1 87 ? -33.337 6.121 28.341 1.00 84.50 87 GLU A N 1
ATOM 702 C CA . GLU A 1 87 ? -33.378 7.388 27.596 1.00 84.50 87 GLU A CA 1
ATOM 703 C C . GLU A 1 87 ? -32.030 8.125 27.597 1.00 84.50 87 GLU A C 1
ATOM 705 O O . GLU A 1 87 ? -31.623 8.698 26.584 1.00 84.50 87 GLU A O 1
ATOM 710 N N . LYS A 1 88 ? -31.299 8.067 28.717 1.00 85.81 88 LYS A N 1
ATOM 711 C CA . LYS A 1 88 ? -29.957 8.642 28.853 1.00 85.81 88 LYS A CA 1
ATOM 712 C C . LYS A 1 88 ? -28.951 7.844 28.023 1.00 85.81 88 LYS A C 1
ATOM 714 O O . LYS A 1 88 ? -28.146 8.442 27.311 1.00 85.81 88 LYS A O 1
ATOM 719 N N . ILE A 1 89 ? -29.039 6.514 28.036 1.00 82.31 89 ILE A N 1
ATOM 720 C CA . ILE A 1 89 ? -28.199 5.639 27.205 1.00 82.31 89 ILE A CA 1
ATOM 721 C C . ILE A 1 89 ? -28.452 5.914 25.714 1.00 82.31 89 ILE A C 1
ATOM 723 O O . ILE A 1 89 ? -27.499 6.124 24.968 1.00 82.31 89 ILE A O 1
ATOM 727 N N . ILE A 1 90 ? -29.712 6.021 25.282 1.00 84.31 90 ILE A N 1
ATOM 728 C CA . ILE A 1 90 ? -30.080 6.380 23.900 1.00 84.31 90 ILE A CA 1
ATOM 729 C C . ILE A 1 90 ? -29.475 7.735 23.515 1.00 84.31 90 ILE A C 1
ATOM 731 O O . ILE A 1 90 ? -28.806 7.850 22.487 1.00 84.31 90 ILE A O 1
ATOM 735 N N . LYS A 1 91 ? -29.663 8.757 24.360 1.00 85.44 91 LYS A N 1
ATOM 736 C CA . LYS A 1 91 ? -29.229 10.133 24.087 1.00 85.44 91 LYS A CA 1
ATOM 737 C C . LYS A 1 91 ? -27.710 10.271 23.995 1.00 85.44 91 LYS A C 1
ATOM 739 O O . LYS A 1 91 ? -27.213 10.907 23.068 1.00 85.44 91 LYS A O 1
ATOM 744 N N . TYR A 1 92 ? -26.974 9.703 24.950 1.00 81.25 92 TYR A N 1
ATOM 745 C CA . TYR A 1 92 ? -25.526 9.902 25.051 1.00 81.25 92 TYR A CA 1
ATOM 746 C C . TYR A 1 92 ? -24.719 8.843 24.299 1.00 81.25 92 TYR A C 1
ATOM 748 O O . TYR A 1 92 ? -23.704 9.178 23.692 1.00 81.25 92 TYR A O 1
ATOM 756 N N . ALA A 1 93 ? -25.173 7.587 24.270 1.00 80.44 93 ALA A N 1
ATOM 757 C CA . ALA A 1 93 ? -24.487 6.518 23.546 1.00 80.44 93 ALA A CA 1
ATOM 758 C C . ALA A 1 93 ? -24.926 6.391 22.076 1.00 80.44 93 ALA A C 1
ATOM 760 O O . ALA A 1 93 ? -24.343 5.577 21.350 1.00 80.44 93 ALA A O 1
ATOM 761 N N . LYS A 1 94 ? -25.916 7.196 21.646 1.00 82.50 94 LYS A N 1
ATOM 762 C CA . LYS A 1 94 ? -26.506 7.214 20.295 1.00 82.50 94 LYS A CA 1
ATOM 763 C C . LYS A 1 94 ? -26.908 5.815 19.826 1.00 82.50 94 LYS A C 1
ATOM 765 O O . LYS A 1 94 ? -26.548 5.392 18.732 1.00 82.50 94 LYS A O 1
ATOM 770 N N . LEU A 1 95 ? -27.588 5.090 20.705 1.00 78.19 95 LEU A N 1
ATOM 771 C CA . LEU A 1 95 ? -28.095 3.747 20.454 1.00 78.19 95 LEU A CA 1
ATOM 772 C C . LEU A 1 95 ? -29.599 3.790 20.208 1.00 78.19 95 LEU A C 1
ATOM 774 O O . LEU A 1 95 ? -30.316 4.547 20.860 1.00 78.19 95 LEU A O 1
ATOM 778 N N . SER A 1 96 ? -30.082 2.931 19.323 1.00 83.62 96 SER A N 1
ATOM 779 C CA . SER A 1 96 ? -31.501 2.593 19.236 1.00 83.62 96 SER A CA 1
ATOM 780 C C . SER A 1 96 ? -31.925 1.671 20.390 1.00 83.62 96 SER A C 1
ATOM 782 O O . SER A 1 96 ? -31.096 1.020 21.029 1.00 83.62 96 SER A O 1
ATOM 784 N N . LYS A 1 97 ? -33.237 1.587 20.656 1.00 81.31 97 LYS A N 1
ATOM 785 C CA . LYS A 1 97 ? -33.787 0.655 21.660 1.00 81.31 97 LYS A CA 1
ATOM 786 C C . LYS A 1 97 ? -33.406 -0.799 21.354 1.00 81.31 97 LYS A C 1
ATOM 788 O O . LYS A 1 97 ? -32.989 -1.515 22.255 1.00 81.31 97 LYS A O 1
ATOM 793 N N . GLU A 1 98 ? -33.464 -1.188 20.083 1.00 82.38 98 GLU A N 1
ATOM 794 C CA . GLU A 1 98 ? -33.108 -2.531 19.610 1.00 82.38 98 GLU A CA 1
ATOM 795 C C . GLU A 1 98 ? -31.633 -2.871 19.860 1.00 82.38 98 GLU A C 1
ATOM 797 O O . GLU A 1 98 ? -31.302 -3.983 20.264 1.00 82.38 98 GLU A O 1
ATOM 802 N N . GLU A 1 99 ? -30.723 -1.916 19.649 1.00 79.88 99 GLU A N 1
ATOM 803 C CA . GLU A 1 99 ? -29.301 -2.125 19.934 1.00 79.88 99 GLU A CA 1
ATOM 804 C C . GLU A 1 99 ? -29.011 -2.209 21.437 1.00 79.88 99 GLU A C 1
ATOM 806 O O . GLU A 1 99 ? -28.087 -2.913 21.833 1.00 79.88 99 GLU A O 1
ATOM 811 N N . ILE A 1 100 ? -29.790 -1.523 22.279 1.00 80.00 100 ILE A N 1
ATOM 812 C CA . ILE A 1 100 ? -29.700 -1.651 23.740 1.00 80.00 100 ILE A CA 1
ATOM 813 C C . ILE A 1 100 ? -30.174 -3.036 24.189 1.00 80.00 100 ILE A C 1
ATOM 815 O O . ILE A 1 100 ? -29.545 -3.632 25.058 1.00 80.00 100 ILE A O 1
ATOM 819 N N . GLU A 1 101 ? -31.245 -3.561 23.589 1.00 80.50 101 GLU A N 1
ATOM 820 C CA . GLU A 1 101 ? -31.759 -4.911 23.856 1.00 80.50 101 GLU A CA 1
ATOM 821 C C . GLU A 1 101 ? -30.682 -5.976 23.587 1.00 80.50 101 GLU A C 1
ATOM 823 O O . GLU A 1 101 ? -30.384 -6.790 24.454 1.00 80.50 101 GLU A O 1
ATOM 828 N N . LYS A 1 102 ? -29.996 -5.881 22.439 1.00 81.56 102 LYS A N 1
ATOM 829 C CA . LYS A 1 102 ? -28.886 -6.777 22.052 1.00 81.56 102 LYS A CA 1
ATOM 830 C C . LYS A 1 102 ? -27.653 -6.685 22.955 1.00 81.56 102 LYS A C 1
ATOM 832 O O . LYS A 1 102 ? -26.773 -7.533 22.874 1.00 81.56 102 LYS A O 1
ATOM 837 N N . LEU A 1 103 ? -27.532 -5.628 23.758 1.00 75.25 103 LEU A N 1
ATOM 838 C CA . LEU A 1 103 ? -26.437 -5.463 24.719 1.00 75.25 103 LEU A CA 1
ATOM 839 C C . LEU A 1 103 ? -26.765 -6.044 26.101 1.00 75.25 103 LEU A C 1
ATOM 841 O O . LEU A 1 103 ? -25.859 -6.106 26.935 1.00 75.25 103 LEU A O 1
ATOM 845 N N . LYS A 1 104 ? -28.031 -6.416 26.344 1.00 71.19 104 LYS A N 1
ATOM 846 C CA . LYS A 1 104 ? -28.483 -7.098 27.566 1.00 71.19 104 LYS A CA 1
ATOM 847 C C . LYS A 1 104 ? -28.322 -8.623 27.495 1.00 71.19 104 LYS A C 1
ATOM 849 O O . LYS A 1 104 ? -28.317 -9.246 28.553 1.00 71.19 104 LYS A O 1
ATOM 854 N N . GLU A 1 105 ? -28.207 -9.187 26.289 1.00 60.28 105 GLU A N 1
ATOM 855 C CA . GLU A 1 105 ? -27.757 -10.571 26.039 1.00 60.28 105 GLU A CA 1
ATOM 856 C C . GLU A 1 105 ? -26.245 -10.731 26.288 1.00 60.28 105 GLU A C 1
ATOM 858 O O . GLU A 1 105 ? -25.865 -11.773 26.866 1.00 60.28 105 GLU A O 1
#

Organism: NCBI:txid238800

Secondary structure (DSSP, 8-state):
--------SS--TT---HHHHHHHHHHHHHT--HHHHHHHHHHHHHHHHHHHHHHHHHHHHHHHHHHHHHHHHHHHHHHHHTT--HHHHHHHHT--HHHHHTTT-